Protein AF-A0A8T3V5G6-F1 (afdb_monomer_lite)

pLDDT: mean 84.23, std 8.61, range [55.69, 91.19]

Secondary structure (DSSP, 8-state):
-EE-TTT--EE-TT-SS-TTT------------EEEETTEEEEHHHHHHHHHHTT--HHHHHTT-S-HHHHHHHHHHT-

Foldseek 3Di:
DDQDPPPRHDDDDPDQADPPQLDRDDPPDLDQDWDADPNDTDGQVLLQVLQSRVNHGVVCVVVVVADPVRSVVSVVVVD

Organism: NCBI:txid190975

Structure (mmCIF, N/CA/C/O backbone):
data_AF-A0A8T3V5G6-F1
#
_entry.id   AF-A0A8T3V5G6-F1
#
loop_
_atom_site.group_PDB
_atom_site.id
_atom_site.type_symbol
_atom_site.label_atom_id
_atom_site.label_alt_id
_atom_site.label_comp_id
_atom_site.label_asym_id
_atom_site.label_entity_id
_atom_site.label_seq_id
_atom_site.pdbx_PDB_ins_code
_atom_site.Cartn_x
_atom_site.Cartn_y
_atom_site.Cartn_z
_atom_site.occupancy
_atom_site.B_iso_or_equiv
_atom_site.auth_seq_id
_atom_site.auth_comp_id
_atom_site.auth_asym_id
_atom_site.auth_atom_id
_atom_site.pdbx_PDB_model_num
ATOM 1 N N . MET A 1 1 ? -7.025 -0.455 17.540 1.00 66.00 1 MET A N 1
ATOM 2 C CA . MET A 1 1 ? -8.230 -0.145 16.761 1.00 66.00 1 MET A CA 1
ATOM 3 C C . MET A 1 1 ? -8.266 1.345 16.551 1.00 66.00 1 MET A C 1
ATOM 5 O O . MET A 1 1 ? -8.102 2.096 17.510 1.00 66.00 1 MET A O 1
ATOM 9 N N . GLY A 1 2 ? -8.433 1.766 15.307 1.00 84.44 2 GLY A N 1
ATOM 10 C CA . GLY A 1 2 ? -8.415 3.169 14.912 1.00 84.44 2 GLY A CA 1
ATOM 11 C C . GLY A 1 2 ? -9.446 3.443 13.829 1.00 84.44 2 GLY A C 1
ATOM 12 O O . GLY A 1 2 ? -10.024 2.524 13.260 1.00 84.44 2 GLY A O 1
ATOM 13 N N . ILE A 1 3 ? -9.697 4.719 13.562 1.00 87.94 3 ILE A N 1
ATOM 14 C CA . ILE A 1 3 ? -10.452 5.138 12.381 1.00 87.94 3 ILE A CA 1
ATOM 15 C C . ILE A 1 3 ? -9.427 5.486 11.305 1.00 87.94 3 ILE A C 1
ATOM 17 O O . ILE A 1 3 ? -8.495 6.242 11.584 1.00 87.94 3 ILE A O 1
ATOM 21 N N . CYS A 1 4 ? -9.592 4.945 10.099 1.00 87.50 4 CYS A N 1
ATOM 22 C CA . CYS A 1 4 ? -8.735 5.272 8.968 1.00 87.50 4 CYS A CA 1
ATOM 23 C C . CYS A 1 4 ? -8.801 6.783 8.680 1.00 87.50 4 CYS A C 1
ATOM 25 O O . CYS A 1 4 ? -9.900 7.304 8.462 1.00 87.50 4 CYS A O 1
ATOM 27 N N . PRO A 1 5 ? -7.665 7.500 8.630 1.00 85.38 5 PRO A N 1
ATOM 28 C CA . PRO A 1 5 ? -7.663 8.939 8.374 1.00 85.38 5 PRO A CA 1
ATOM 29 C C . PRO A 1 5 ? -8.035 9.298 6.926 1.00 85.38 5 PRO A C 1
ATOM 31 O O . PRO A 1 5 ? -8.459 10.425 6.683 1.00 85.38 5 PRO A O 1
ATOM 34 N N . ARG A 1 6 ? -7.926 8.354 5.976 1.00 86.38 6 ARG A N 1
ATOM 35 C CA . ARG A 1 6 ? -8.255 8.566 4.555 1.00 86.38 6 ARG A CA 1
ATOM 36 C C . ARG A 1 6 ? -9.753 8.446 4.270 1.00 86.38 6 ARG A C 1
ATOM 38 O O . ARG A 1 6 ? -10.315 9.314 3.611 1.00 86.38 6 ARG A O 1
ATOM 45 N N . CYS A 1 7 ? -10.407 7.384 4.748 1.00 89.62 7 CYS A N 1
ATOM 46 C CA . CYS A 1 7 ? -11.814 7.097 4.417 1.00 89.62 7 CYS A CA 1
ATOM 47 C C . CYS A 1 7 ? -12.784 7.174 5.605 1.00 89.62 7 CYS A C 1
ATOM 49 O O . CYS A 1 7 ? -13.995 7.214 5.399 1.00 89.62 7 CYS A O 1
ATOM 51 N N . GLY A 1 8 ? -12.289 7.207 6.846 1.00 88.00 8 GLY A N 1
ATOM 52 C CA . GLY A 1 8 ? -13.130 7.227 8.044 1.00 88.00 8 GLY A CA 1
ATOM 53 C C . GLY A 1 8 ? -13.702 5.865 8.455 1.00 88.00 8 GLY A C 1
ATOM 54 O O . GLY A 1 8 ? -14.473 5.809 9.416 1.00 88.00 8 GLY A O 1
ATOM 55 N N . SER A 1 9 ? -13.335 4.777 7.773 1.00 90.88 9 SER A N 1
ATOM 56 C CA . SER A 1 9 ? -13.748 3.424 8.152 1.00 90.88 9 SER A CA 1
ATOM 57 C C . SER A 1 9 ? -13.017 2.925 9.395 1.00 90.88 9 SER A C 1
ATOM 59 O O . SER A 1 9 ? -11.944 3.411 9.761 1.00 90.88 9 SER A O 1
ATOM 61 N N . TRP A 1 10 ? -13.623 1.953 10.071 1.00 91.19 10 TRP A N 1
ATOM 6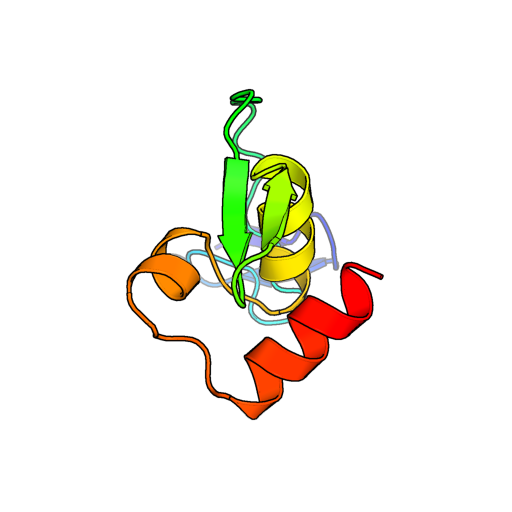2 C CA . TRP A 1 10 ? -13.054 1.359 11.273 1.00 91.19 10 TRP A CA 1
ATOM 63 C C . TRP A 1 10 ? -11.981 0.330 10.910 1.00 91.19 10 TRP A C 1
ATOM 65 O O . TRP A 1 10 ? -12.198 -0.492 10.025 1.00 91.19 10 TRP A O 1
ATOM 75 N N . VAL A 1 11 ? -10.832 0.396 11.583 1.00 89.38 11 VAL A N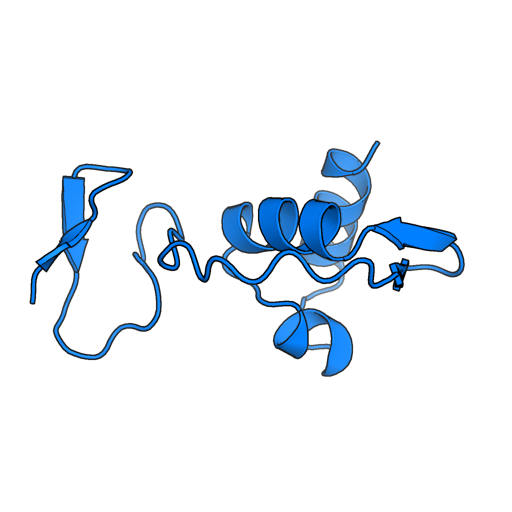 1
ATOM 76 C CA . VAL A 1 11 ? -9.682 -0.486 11.364 1.00 89.38 11 VAL A CA 1
ATOM 77 C C . VAL A 1 11 ? -9.390 -1.251 12.652 1.00 89.38 11 VAL A C 1
ATOM 79 O O . VAL A 1 11 ? -9.178 -0.657 13.723 1.00 89.38 11 VAL A O 1
ATOM 82 N N . ASP A 1 12 ? -9.400 -2.577 12.539 1.00 86.25 12 ASP A N 1
ATOM 83 C CA . ASP A 1 12 ? -9.095 -3.508 13.619 1.00 86.25 12 ASP A CA 1
ATOM 84 C C . ASP A 1 12 ? -7.641 -3.375 14.109 1.00 86.25 12 ASP A C 1
ATOM 86 O O . ASP A 1 12 ? -6.761 -2.803 13.469 1.00 86.25 12 ASP A O 1
ATOM 90 N N . GLU A 1 13 ? -7.384 -3.848 15.327 1.00 77.38 13 GLU A N 1
ATOM 91 C CA . GLU A 1 13 ? -6.063 -3.774 15.950 1.00 77.38 13 GLU A CA 1
ATOM 92 C C . GLU A 1 13 ? -5.197 -4.917 15.406 1.00 77.38 13 GLU A C 1
ATOM 94 O O . GLU A 1 13 ? -5.383 -6.064 15.801 1.00 77.38 13 GLU A O 1
ATOM 99 N N . GLY A 1 14 ? -4.279 -4.601 14.489 1.00 73.81 14 GLY A N 1
ATOM 100 C CA . GLY A 1 14 ? -3.385 -5.578 13.853 1.00 73.81 14 GLY A CA 1
ATOM 101 C C . GLY A 1 14 ? -3.446 -5.606 12.325 1.00 73.81 14 GLY A C 1
ATOM 102 O O . GLY A 1 14 ? -2.604 -6.263 11.721 1.00 73.81 14 GLY A O 1
ATOM 103 N N . GLU A 1 15 ? -4.384 -4.883 11.710 1.00 78.56 15 GLU A N 1
ATOM 104 C CA . GLU A 1 15 ? -4.441 -4.749 10.252 1.00 78.56 15 GLU A CA 1
ATOM 105 C C . GLU A 1 15 ? -3.348 -3.778 9.760 1.00 78.56 15 GLU A C 1
ATOM 107 O O . GLU A 1 15 ? -3.262 -2.661 10.284 1.00 78.56 15 GLU A O 1
ATOM 112 N N . PRO A 1 16 ? -2.510 -4.176 8.780 1.00 77.44 16 PRO A N 1
ATOM 113 C CA . PRO A 1 16 ? -1.444 -3.323 8.248 1.00 77.44 16 PRO A CA 1
ATOM 114 C C . PRO A 1 16 ? -1.973 -2.183 7.365 1.00 77.44 16 PRO A C 1
ATOM 116 O O . PRO A 1 16 ? -1.303 -1.166 7.212 1.00 77.44 16 PRO A O 1
ATOM 119 N N . TYR A 1 17 ? -3.188 -2.320 6.832 1.00 84.25 17 TYR A N 1
ATOM 120 C CA . TYR A 1 17 ? -3.843 -1.337 5.974 1.00 84.25 17 TYR A CA 1
ATOM 121 C C . TYR A 1 17 ? -5.324 -1.189 6.321 1.00 84.25 17 TYR A C 1
ATOM 123 O O . TYR A 1 17 ? -5.922 -2.015 7.013 1.00 84.25 17 TYR A O 1
ATOM 131 N N . CYS A 1 18 ? -5.951 -0.122 5.828 1.00 88.12 18 CYS A N 1
ATOM 132 C CA . CYS A 1 18 ? -7.401 0.001 5.909 1.00 88.12 18 CYS A CA 1
ATOM 133 C C . CYS A 1 18 ? -8.084 -0.953 4.910 1.00 88.12 18 CYS A C 1
ATOM 135 O O . CYS A 1 18 ? -7.916 -0.753 3.713 1.00 88.12 18 CYS A O 1
ATOM 137 N N . PRO A 1 19 ? -8.935 -1.904 5.333 1.00 85.00 19 PRO A N 1
ATOM 138 C CA . PRO A 1 19 ? -9.575 -2.857 4.413 1.00 85.00 19 PRO A CA 1
ATOM 139 C C . PRO A 1 19 ? -10.581 -2.218 3.438 1.00 85.00 19 PRO A C 1
ATOM 141 O O . PRO A 1 19 ? -11.053 -2.875 2.519 1.00 85.00 19 PRO A O 1
ATOM 144 N N . GLU A 1 20 ? -10.937 -0.948 3.644 1.00 87.75 20 GLU A N 1
ATOM 145 C CA . GLU A 1 20 ? -11.955 -0.245 2.851 1.00 87.75 20 GLU A CA 1
ATOM 146 C C . GLU A 1 20 ? -11.362 0.691 1.792 1.00 87.75 20 GLU A C 1
ATOM 148 O O . GLU A 1 20 ? -12.024 1.005 0.808 1.00 87.75 20 GLU A O 1
ATOM 153 N N . CYS A 1 21 ? -10.147 1.199 2.006 1.00 86.56 21 CYS A N 1
ATOM 154 C CA . CYS A 1 21 ? -9.504 2.145 1.082 1.00 86.56 21 CYS A CA 1
ATOM 155 C C . CYS A 1 21 ? -8.001 1.929 0.916 1.00 86.56 21 CYS A C 1
ATOM 157 O O . CYS A 1 21 ? -7.328 2.765 0.317 1.00 86.56 21 CYS A O 1
ATOM 159 N N . CYS A 1 22 ? -7.483 0.878 1.543 1.00 87.12 22 CYS A N 1
ATOM 160 C CA . CYS A 1 22 ? -6.112 0.402 1.438 1.00 87.12 22 CYS A CA 1
ATOM 161 C C . CYS A 1 22 ? -5.028 1.401 1.828 1.00 87.12 22 CYS A C 1
ATOM 163 O O . CYS A 1 22 ? -3.854 1.188 1.573 1.00 87.12 22 CYS A O 1
ATOM 165 N N . TYR A 1 23 ? -5.419 2.447 2.562 1.00 84.12 23 TYR A N 1
ATOM 166 C CA . TYR A 1 23 ? -4.483 3.359 3.199 1.00 84.12 23 TYR A CA 1
ATOM 167 C C . TYR A 1 23 ? -3.570 2.597 4.161 1.00 84.12 23 TYR A C 1
ATOM 169 O O . TYR A 1 23 ? -4.022 2.139 5.220 1.00 84.12 23 TYR A O 1
ATOM 177 N N . MET A 1 24 ? -2.309 2.494 3.766 1.00 79.38 24 MET A N 1
ATOM 178 C CA . MET A 1 24 ? -1.154 2.243 4.614 1.00 79.38 24 MET A CA 1
ATOM 179 C C . MET A 1 24 ? -0.647 3.631 5.024 1.00 79.38 24 MET A C 1
ATOM 181 O O . MET A 1 24 ? -0.844 4.598 4.299 1.00 79.38 24 MET A O 1
ATOM 185 N N . GLY A 1 25 ? -0.184 3.817 6.257 1.00 73.62 25 GLY A N 1
ATOM 186 C CA . GLY A 1 25 ? 0.240 5.155 6.694 1.00 73.62 25 GLY A CA 1
ATOM 187 C C . GLY A 1 25 ? 1.358 5.717 5.806 1.00 73.62 25 GLY A C 1
ATOM 188 O O . GLY A 1 25 ? 2.072 4.949 5.180 1.00 73.62 25 GLY A O 1
ATOM 189 N N . GLU A 1 26 ? 1.525 7.040 5.784 1.00 65.75 26 GLU A N 1
ATOM 190 C CA . GLU A 1 26 ? 2.678 7.671 5.130 1.00 65.75 26 GLU A CA 1
ATOM 191 C C . GLU A 1 26 ? 3.969 7.243 5.855 1.00 65.75 26 GLU A C 1
ATOM 193 O O . GLU A 1 26 ? 4.209 7.676 6.988 1.00 65.75 26 GLU A O 1
ATOM 198 N N . ASP A 1 27 ? 4.772 6.381 5.226 1.00 59.94 27 ASP A N 1
ATOM 199 C CA . ASP A 1 27 ? 6.179 6.191 5.579 1.00 59.94 27 ASP A CA 1
ATOM 200 C C . ASP A 1 27 ? 6.977 7.232 4.770 1.00 59.94 27 ASP A C 1
ATOM 202 O O . ASP A 1 27 ? 7.040 7.195 3.545 1.00 59.94 27 ASP A O 1
ATOM 206 N N . ASP A 1 28 ? 7.454 8.272 5.458 1.00 55.69 28 ASP A N 1
ATOM 207 C CA . ASP A 1 28 ? 8.048 9.489 4.876 1.00 55.69 28 ASP A CA 1
ATOM 208 C C . ASP A 1 28 ? 9.522 9.255 4.486 1.00 55.69 28 ASP A C 1
ATOM 210 O O . ASP A 1 28 ? 10.417 9.990 4.904 1.00 55.69 28 ASP A O 1
ATOM 214 N N . GLU A 1 29 ? 9.804 8.195 3.729 1.00 57.84 29 GLU A N 1
ATOM 215 C CA . GLU A 1 29 ? 11.141 7.904 3.200 1.00 57.84 29 GLU A CA 1
ATOM 216 C C . GLU A 1 29 ? 11.102 7.949 1.663 1.00 57.84 29 GLU A C 1
ATOM 218 O O . GLU A 1 29 ? 11.039 6.937 0.976 1.00 57.84 29 GLU A O 1
ATOM 223 N N . GLU A 1 30 ? 11.128 9.170 1.105 1.00 56.84 30 GLU A N 1
ATOM 224 C CA . GLU A 1 30 ? 11.338 9.399 -0.333 1.00 56.84 30 GLU A CA 1
ATOM 225 C C . GLU A 1 30 ? 12.751 8.925 -0.740 1.00 56.84 30 GLU A C 1
ATOM 227 O O . GLU A 1 30 ? 13.712 9.703 -0.748 1.00 56.84 30 GLU A O 1
ATOM 232 N N . GLU A 1 31 ? 12.898 7.643 -1.074 1.00 62.56 31 GLU A N 1
ATOM 233 C CA . GLU A 1 31 ? 14.095 7.114 -1.730 1.00 62.56 31 GLU A CA 1
ATOM 234 C C . GLU A 1 31 ? 13.954 7.245 -3.259 1.00 62.56 31 GLU A C 1
ATOM 236 O O . GLU A 1 31 ? 12.953 6.846 -3.853 1.00 62.56 31 GLU A O 1
ATOM 241 N N . ASP A 1 32 ? 14.965 7.829 -3.918 1.00 66.94 32 ASP A N 1
ATOM 242 C CA . ASP A 1 32 ? 15.062 7.967 -5.386 1.00 66.94 32 ASP A CA 1
ATOM 243 C C . ASP A 1 32 ? 15.400 6.594 -6.010 1.00 66.94 32 ASP A C 1
ATOM 245 O O . ASP A 1 32 ? 16.457 6.385 -6.608 1.00 66.94 32 ASP A O 1
ATOM 249 N N . GLU A 1 33 ? 14.532 5.613 -5.771 1.00 86.25 33 GLU A N 1
ATOM 250 C CA . GLU A 1 33 ? 14.650 4.241 -6.247 1.00 86.25 33 GLU A CA 1
ATOM 251 C C . GLU A 1 33 ? 13.782 4.031 -7.496 1.00 86.25 33 GLU A C 1
ATOM 253 O O . GLU A 1 33 ? 12.752 4.680 -7.702 1.00 86.25 33 GLU A O 1
ATOM 258 N N . THR A 1 34 ? 14.221 3.130 -8.374 1.00 88.75 34 THR A N 1
ATOM 259 C CA . THR A 1 34 ? 13.485 2.737 -9.579 1.00 88.75 34 THR A CA 1
ATOM 260 C C . THR A 1 34 ? 13.174 1.254 -9.540 1.00 88.75 34 THR A C 1
ATOM 262 O O . THR A 1 34 ? 14.075 0.446 -9.312 1.00 88.75 34 THR A O 1
ATOM 265 N N . VAL A 1 35 ? 11.934 0.898 -9.859 1.00 88.62 35 VAL A N 1
ATOM 266 C CA . VAL A 1 35 ? 11.465 -0.484 -9.972 1.00 88.62 35 VAL A CA 1
ATOM 267 C C . VAL A 1 35 ? 11.175 -0.815 -11.431 1.00 88.62 35 VAL A C 1
ATOM 269 O O . VAL A 1 35 ? 10.620 -0.001 -12.171 1.00 88.62 35 VAL A O 1
ATOM 272 N N . THR A 1 36 ? 11.562 -2.015 -11.864 1.00 88.69 36 THR A N 1
ATOM 273 C CA . THR A 1 36 ? 11.303 -2.478 -13.229 1.00 88.69 36 THR A CA 1
ATOM 274 C C . THR A 1 36 ? 10.042 -3.343 -13.266 1.00 88.69 36 THR A C 1
ATOM 276 O O . THR A 1 36 ? 10.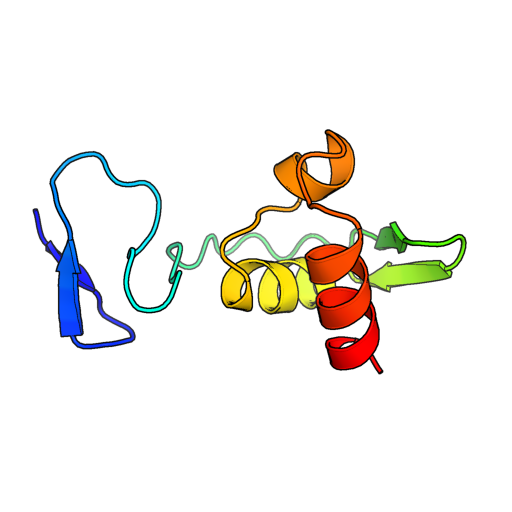030 -4.434 -12.703 1.00 88.69 36 THR A O 1
ATOM 279 N N . ILE A 1 37 ? 9.012 -2.894 -13.986 1.00 86.69 37 ILE A N 1
ATOM 280 C CA . ILE A 1 37 ? 7.745 -3.615 -14.202 1.00 86.69 37 ILE A CA 1
ATOM 281 C C . ILE A 1 37 ? 7.572 -3.836 -15.704 1.00 86.69 37 ILE A C 1
ATOM 283 O O . ILE A 1 37 ? 7.723 -2.898 -16.485 1.00 86.69 37 ILE A O 1
ATOM 287 N N . ASP A 1 38 ? 7.319 -5.077 -16.127 1.00 85.44 38 ASP A N 1
ATOM 288 C CA . ASP A 1 38 ? 7.181 -5.459 -17.548 1.00 85.44 38 ASP A CA 1
ATOM 289 C C . ASP A 1 38 ? 8.322 -4.924 -18.453 1.00 85.44 38 ASP A C 1
ATOM 291 O O . ASP A 1 38 ? 8.147 -4.523 -19.604 1.00 85.44 38 ASP A O 1
ATOM 295 N N . GLY A 1 39 ? 9.544 -4.869 -17.911 1.00 86.00 39 GLY A N 1
ATOM 296 C CA . GLY A 1 39 ? 10.726 -4.386 -18.633 1.00 86.00 39 GLY A CA 1
ATOM 297 C C . GLY A 1 39 ? 10.810 -2.866 -18.816 1.00 86.00 39 GLY A C 1
ATOM 298 O O . GLY A 1 39 ? 11.582 -2.406 -19.663 1.00 86.00 39 GLY A O 1
ATOM 299 N N . ARG A 1 40 ? 10.047 -2.085 -18.046 1.00 88.19 40 ARG A N 1
ATOM 300 C CA . ARG A 1 40 ? 10.144 -0.621 -17.975 1.00 88.19 40 ARG A CA 1
ATOM 301 C C . ARG A 1 40 ? 10.486 -0.165 -16.569 1.00 88.19 40 ARG A C 1
ATOM 303 O O . ARG A 1 40 ? 9.988 -0.731 -15.605 1.00 88.19 40 ARG A O 1
ATOM 310 N N . ASP A 1 41 ? 11.298 0.879 -16.481 1.00 90.62 41 ASP A N 1
ATOM 311 C CA . ASP A 1 41 ? 11.699 1.482 -15.215 1.00 90.62 41 ASP A CA 1
ATOM 312 C C . ASP A 1 41 ? 10.697 2.567 -14.806 1.00 90.62 41 ASP A C 1
ATOM 314 O O . ASP A 1 41 ? 10.462 3.521 -15.553 1.00 90.62 41 ASP A O 1
ATOM 318 N N . TYR A 1 42 ? 10.127 2.411 -13.616 1.00 89.19 42 TYR A N 1
ATOM 319 C CA . TYR A 1 42 ? 9.217 3.353 -12.976 1.00 89.19 42 TYR A CA 1
ATOM 320 C C . TYR A 1 42 ? 9.851 3.886 -11.692 1.00 89.19 42 TYR A C 1
ATOM 322 O O . TYR A 1 42 ? 10.674 3.212 -11.071 1.00 89.19 42 TYR A O 1
ATOM 330 N N . ASN A 1 43 ? 9.480 5.098 -11.285 1.00 89.25 43 ASN A N 1
ATOM 331 C CA . ASN A 1 43 ? 9.885 5.616 -9.985 1.00 89.25 43 ASN A CA 1
ATOM 332 C C . ASN A 1 43 ? 9.188 4.810 -8.876 1.00 89.25 43 ASN A C 1
ATOM 334 O O . ASN A 1 43 ? 7.969 4.652 -8.912 1.00 89.25 43 ASN A O 1
ATOM 338 N N . ALA A 1 44 ? 9.951 4.295 -7.911 1.00 88.75 44 ALA A N 1
ATOM 339 C CA . ALA A 1 44 ? 9.429 3.436 -6.851 1.00 88.75 44 ALA A CA 1
ATOM 340 C C . ALA A 1 44 ? 8.353 4.139 -6.013 1.00 88.75 44 ALA A C 1
ATOM 342 O O . ALA A 1 44 ? 7.337 3.520 -5.720 1.00 88.75 44 ALA A O 1
ATOM 343 N N . ALA A 1 45 ? 8.505 5.437 -5.730 1.00 86.12 45 ALA A N 1
ATOM 344 C CA . ALA A 1 45 ? 7.500 6.202 -4.995 1.00 86.12 45 ALA A CA 1
ATOM 345 C C . ALA A 1 45 ? 6.206 6.405 -5.804 1.00 86.12 45 ALA A C 1
ATOM 347 O O . ALA A 1 45 ? 5.117 6.415 -5.238 1.00 86.12 45 ALA A O 1
ATOM 348 N N . GLU A 1 46 ? 6.279 6.548 -7.132 1.00 87.81 46 GLU A N 1
ATOM 349 C CA . GLU A 1 46 ? 5.073 6.562 -7.976 1.00 87.81 46 GLU A CA 1
ATOM 350 C C . GLU A 1 46 ? 4.378 5.198 -7.974 1.00 87.81 46 GLU A C 1
ATOM 352 O O . GLU A 1 46 ? 3.163 5.129 -7.785 1.00 87.81 46 GLU A O 1
ATOM 357 N N . VAL A 1 47 ? 5.146 4.118 -8.135 1.00 89.81 47 VAL A N 1
ATOM 358 C CA . VAL A 1 47 ? 4.611 2.753 -8.115 1.00 89.81 47 VAL A CA 1
ATOM 359 C C . VAL A 1 47 ? 3.979 2.430 -6.773 1.00 89.81 47 VAL A C 1
ATOM 361 O O . VAL A 1 47 ? 2.862 1.930 -6.755 1.00 89.81 47 VAL A O 1
ATOM 364 N N . GLU A 1 48 ? 4.639 2.740 -5.661 1.00 88.00 48 GLU A N 1
ATOM 365 C CA . GLU A 1 48 ? 4.115 2.502 -4.318 1.00 88.00 48 GLU A CA 1
ATOM 366 C C . GLU A 1 48 ? 2.750 3.164 -4.127 1.00 88.00 48 GLU A C 1
ATOM 368 O O . GLU A 1 48 ? 1.794 2.500 -3.738 1.00 88.00 48 GLU A O 1
ATOM 373 N N . ARG A 1 49 ? 2.605 4.429 -4.534 1.00 85.31 49 ARG A N 1
ATOM 374 C CA . ARG A 1 49 ? 1.329 5.157 -4.436 1.00 85.31 49 ARG A CA 1
ATOM 375 C C . ARG A 1 49 ? 0.208 4.519 -5.242 1.00 85.31 49 ARG A C 1
ATOM 377 O O . ARG A 1 49 ? -0.952 4.558 -4.823 1.00 85.31 49 ARG A O 1
ATOM 384 N N . VAL A 1 50 ? 0.534 3.975 -6.413 1.00 89.81 50 VAL A N 1
ATOM 385 C CA . VAL A 1 50 ? -0.432 3.222 -7.217 1.00 89.81 50 VAL A CA 1
ATOM 386 C C . VAL A 1 50 ? -0.745 1.897 -6.529 1.00 89.81 50 VAL A C 1
ATOM 388 O O . VAL A 1 50 ? -1.916 1.595 -6.324 1.00 89.81 50 VAL A O 1
ATOM 391 N N . LEU A 1 51 ? 0.263 1.141 -6.093 1.00 89.19 51 LEU A N 1
ATOM 392 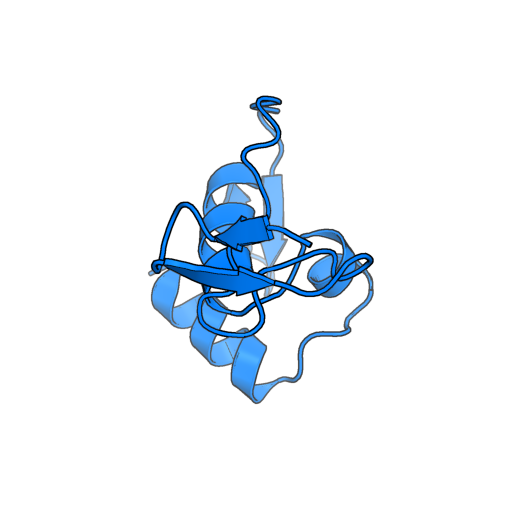C CA . LEU A 1 51 ? 0.093 -0.132 -5.387 1.00 89.19 51 LEU A CA 1
ATOM 393 C C . LEU A 1 51 ? -0.780 0.012 -4.133 1.00 89.19 51 LEU A C 1
ATOM 395 O O . LEU A 1 51 ? -1.673 -0.807 -3.921 1.00 89.19 51 LEU A O 1
ATOM 399 N N . GLU A 1 52 ? -0.623 1.088 -3.360 1.00 85.81 52 GLU A N 1
ATOM 400 C CA . GLU A 1 52 ? -1.468 1.402 -2.203 1.00 85.81 52 GLU A CA 1
ATOM 401 C C . GLU A 1 52 ? -2.955 1.520 -2.567 1.00 85.81 52 GLU A C 1
ATOM 403 O O . GLU A 1 52 ? -3.831 1.167 -1.775 1.00 85.81 52 GLU A O 1
ATOM 408 N N . ASN A 1 53 ? -3.273 2.010 -3.769 1.00 86.31 53 ASN A N 1
ATOM 409 C CA . ASN A 1 53 ? -4.650 2.078 -4.258 1.00 86.31 53 ASN A CA 1
ATOM 410 C C . ASN A 1 53 ? -5.246 0.683 -4.504 1.00 86.31 53 ASN A C 1
ATOM 412 O O . ASN A 1 53 ? -6.455 0.498 -4.362 1.00 86.31 53 ASN A O 1
ATOM 416 N N . TYR A 1 54 ? -4.388 -0.286 -4.820 1.00 87.25 54 TYR A N 1
ATOM 417 C CA . TYR A 1 54 ? -4.726 -1.691 -5.035 1.00 87.25 54 TYR A CA 1
ATOM 418 C C . TYR A 1 54 ? -4.435 -2.578 -3.816 1.00 87.25 54 TYR A C 1
ATOM 420 O O . TYR A 1 54 ? -4.571 -3.793 -3.904 1.00 87.25 54 TYR A O 1
ATOM 428 N N . CYS A 1 55 ? -4.104 -1.997 -2.655 1.00 88.56 55 CYS A N 1
ATOM 429 C CA . CYS A 1 55 ? -3.827 -2.743 -1.420 1.00 88.56 55 CYS A CA 1
ATOM 430 C C . CYS A 1 55 ? -2.570 -3.624 -1.479 1.00 88.56 55 CYS A C 1
ATOM 432 O O . CYS A 1 55 ? -2.485 -4.620 -0.757 1.00 88.56 55 CYS A O 1
ATOM 434 N N . TYR A 1 56 ? -1.598 -3.242 -2.304 1.00 89.25 56 TYR A N 1
ATOM 435 C CA . TYR A 1 56 ? -0.319 -3.925 -2.451 1.00 89.25 56 TYR A CA 1
ATOM 436 C C . TYR A 1 56 ? 0.838 -3.048 -1.987 1.00 89.25 56 TYR A C 1
ATOM 438 O O . TYR A 1 56 ? 0.735 -1.824 -1.916 1.00 89.25 56 TYR A O 1
ATOM 446 N N . THR A 1 57 ? 1.957 -3.697 -1.692 1.00 89.19 57 THR A N 1
ATOM 447 C CA . THR A 1 57 ? 3.234 -3.055 -1.375 1.00 89.19 57 THR A CA 1
ATOM 448 C C . THR A 1 57 ? 4.270 -3.347 -2.456 1.00 89.19 57 THR A C 1
ATOM 450 O O . THR A 1 57 ? 4.102 -4.272 -3.257 1.00 89.19 57 THR A O 1
ATOM 453 N N . LEU A 1 58 ? 5.381 -2.603 -2.462 1.00 87.88 58 LEU A N 1
ATOM 454 C CA . LEU A 1 58 ? 6.530 -2.931 -3.314 1.00 87.88 58 LEU A CA 1
ATOM 455 C C . LEU A 1 58 ? 7.048 -4.355 -3.049 1.00 87.88 58 LEU A C 1
ATOM 457 O O . LEU A 1 58 ? 7.467 -5.036 -3.983 1.00 87.88 58 LEU A O 1
ATOM 461 N N . GLU A 1 59 ? 6.946 -4.847 -1.809 1.00 87.31 59 GLU A N 1
ATOM 462 C CA . GLU A 1 59 ? 7.265 -6.240 -1.489 1.00 87.31 59 GLU A CA 1
ATOM 463 C C . GLU A 1 59 ? 6.318 -7.214 -2.207 1.00 87.31 59 GLU A C 1
ATOM 465 O O . GLU A 1 59 ? 6.766 -8.231 -2.728 1.00 87.31 59 GLU A O 1
ATOM 470 N N . ASP A 1 60 ? 5.014 -6.933 -2.280 1.00 89.44 60 ASP A N 1
ATOM 471 C CA . ASP A 1 60 ? 4.077 -7.807 -2.998 1.00 89.44 60 ASP A CA 1
ATOM 472 C C . ASP A 1 60 ? 4.380 -7.869 -4.497 1.00 89.44 60 ASP A C 1
ATOM 474 O O . ASP A 1 60 ? 4.273 -8.941 -5.096 1.00 89.44 60 ASP A O 1
ATOM 478 N N . LEU A 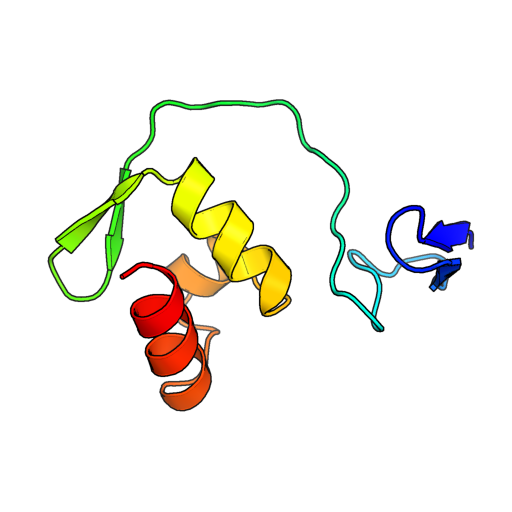1 61 ? 4.815 -6.750 -5.080 1.00 86.81 61 LEU A N 1
ATOM 479 C CA . LEU A 1 61 ? 5.287 -6.691 -6.459 1.00 86.81 61 LEU A CA 1
ATOM 480 C C . LEU A 1 61 ? 6.584 -7.500 -6.647 1.00 86.81 61 LEU A C 1
ATOM 482 O O . LEU A 1 61 ? 6.678 -8.293 -7.580 1.00 86.81 61 LEU A O 1
ATOM 486 N N . GLU A 1 62 ? 7.568 -7.352 -5.753 1.00 86.75 62 GLU A N 1
ATOM 487 C CA . GLU A 1 62 ? 8.835 -8.102 -5.804 1.00 86.75 62 GLU A CA 1
ATOM 488 C C . GLU A 1 62 ? 8.619 -9.617 -5.648 1.00 86.75 62 GLU A C 1
ATOM 490 O O . GLU A 1 62 ? 9.247 -10.424 -6.340 1.00 86.75 62 GLU A O 1
ATOM 495 N N . TYR A 1 63 ? 7.726 -10.015 -4.740 1.00 86.62 63 TYR A N 1
ATOM 496 C CA . TYR A 1 63 ? 7.424 -11.415 -4.445 1.00 86.62 63 TYR A CA 1
ATOM 497 C C . TYR A 1 63 ? 6.379 -12.039 -5.381 1.00 86.62 63 TYR A C 1
ATOM 499 O O . TYR A 1 63 ? 5.971 -13.173 -5.110 1.00 86.62 63 TYR A O 1
ATOM 507 N N . ASP A 1 64 ? 5.966 -11.348 -6.452 1.00 85.75 64 ASP A N 1
ATOM 508 C CA . ASP A 1 64 ? 4.989 -11.842 -7.437 1.00 85.75 64 ASP A CA 1
ATOM 509 C C . ASP A 1 64 ? 3.678 -12.297 -6.758 1.00 85.75 64 ASP A C 1
ATOM 511 O O . ASP A 1 64 ? 3.138 -13.374 -7.003 1.00 85.75 64 ASP A O 1
ATOM 515 N N . ARG A 1 65 ? 3.206 -11.506 -5.785 1.00 87.88 65 ARG A N 1
ATOM 516 C CA . ARG A 1 65 ? 1.972 -11.772 -5.019 1.00 87.88 65 ARG A CA 1
ATOM 517 C C . ARG A 1 65 ? 0.742 -11.081 -5.597 1.00 87.88 65 ARG A C 1
ATOM 519 O O . ARG A 1 65 ? -0.360 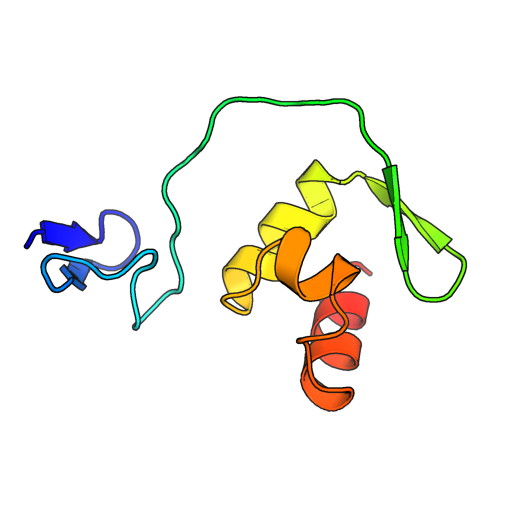-11.277 -5.083 1.00 87.88 65 ARG A O 1
ATOM 526 N N . ILE A 1 66 ? 0.945 -10.274 -6.627 1.00 89.06 66 ILE A N 1
ATOM 527 C CA . ILE A 1 66 ? -0.090 -9.560 -7.363 1.00 89.06 66 ILE A CA 1
ATOM 528 C C . ILE A 1 66 ? -0.570 -10.491 -8.479 1.00 89.06 66 ILE A C 1
ATOM 530 O O . ILE A 1 66 ? 0.253 -11.044 -9.204 1.00 89.06 66 ILE A O 1
ATOM 534 N N . ASP A 1 67 ? -1.881 -10.711 -8.587 1.00 90.44 67 ASP A N 1
ATOM 535 C CA . ASP A 1 67 ? -2.437 -11.510 -9.686 1.00 90.44 67 ASP A CA 1
ATOM 536 C C . ASP A 1 67 ? -2.260 -10.773 -11.023 1.00 90.44 67 ASP A C 1
ATOM 538 O O . ASP A 1 67 ? -2.205 -9.542 -11.048 1.00 90.44 67 ASP A O 1
ATOM 542 N N . ASP A 1 68 ? -2.191 -11.511 -12.135 1.00 89.75 68 ASP A N 1
ATOM 543 C CA . ASP A 1 68 ? -2.048 -10.931 -13.475 1.00 89.75 68 ASP A CA 1
ATOM 544 C C . ASP A 1 68 ? -3.118 -9.850 -13.754 1.00 89.75 68 ASP A C 1
ATOM 546 O O . ASP A 1 68 ? -2.786 -8.802 -14.304 1.00 89.75 68 ASP A O 1
ATOM 550 N N . GLU A 1 69 ? -4.378 -10.052 -13.332 1.00 90.94 69 GLU A N 1
ATOM 551 C CA . GLU A 1 69 ? -5.455 -9.064 -13.542 1.00 90.94 69 GLU A CA 1
ATOM 552 C C . GLU A 1 69 ? -5.190 -7.753 -12.784 1.00 90.94 69 GLU A C 1
ATOM 554 O O . GLU A 1 69 ? -5.346 -6.661 -13.334 1.00 90.94 69 GLU A O 1
ATOM 559 N N . ASP A 1 70 ? -4.770 -7.844 -11.522 1.00 90.62 70 ASP A N 1
ATOM 560 C CA . ASP A 1 70 ? -4.464 -6.672 -10.702 1.00 90.62 70 ASP A CA 1
ATOM 561 C C . ASP A 1 70 ? -3.213 -5.952 -11.216 1.00 90.62 70 ASP A C 1
ATOM 563 O O . ASP A 1 70 ? -3.192 -4.722 -11.295 1.00 90.62 70 ASP A O 1
ATOM 567 N N . LEU A 1 71 ? -2.199 -6.707 -11.648 1.00 89.19 71 LEU A N 1
ATOM 568 C CA . LEU A 1 71 ? -0.976 -6.157 -12.222 1.00 89.19 71 LEU A CA 1
ATOM 569 C C . LEU A 1 71 ? -1.260 -5.376 -13.513 1.00 89.19 71 LEU A C 1
ATOM 571 O O . LEU A 1 71 ? -0.715 -4.287 -13.697 1.00 89.19 71 LEU A O 1
ATOM 575 N N . GLU A 1 72 ? -2.140 -5.881 -14.383 1.00 90.38 72 GLU A N 1
ATOM 576 C CA . GLU A 1 72 ? -2.577 -5.158 -15.583 1.00 90.38 72 GLU A CA 1
ATOM 577 C C . GLU A 1 72 ? -3.260 -3.823 -15.231 1.00 90.38 72 GLU A C 1
ATOM 579 O O . GLU A 1 72 ? -2.970 -2.807 -15.866 1.00 90.38 72 GLU A O 1
ATOM 584 N N . ASN A 1 73 ? -4.108 -3.792 -14.195 1.00 90.12 73 ASN A N 1
ATOM 585 C CA . ASN A 1 73 ? -4.767 -2.561 -13.739 1.00 90.12 73 ASN A CA 1
ATOM 586 C C . ASN A 1 73 ? -3.780 -1.555 -13.115 1.00 90.12 73 ASN A C 1
ATOM 588 O O . ASN A 1 73 ? -3.897 -0.350 -13.340 1.00 90.12 73 ASN A O 1
ATOM 592 N N . ILE A 1 74 ? -2.785 -2.032 -12.361 1.00 89.62 74 ILE A N 1
ATOM 593 C CA . ILE A 1 74 ? -1.713 -1.193 -11.800 1.00 89.62 74 ILE A CA 1
ATOM 594 C C . ILE A 1 74 ? -0.892 -0.552 -12.924 1.00 89.62 74 ILE A C 1
ATOM 596 O O . ILE A 1 74 ? -0.605 0.643 -12.885 1.00 89.62 74 ILE A O 1
ATOM 600 N N . ILE A 1 75 ? -0.525 -1.332 -13.944 1.00 89.00 75 ILE A N 1
ATOM 601 C CA . ILE A 1 75 ? 0.242 -0.831 -15.091 1.00 89.00 75 ILE A CA 1
ATOM 602 C C . ILE A 1 75 ? -0.566 0.194 -15.902 1.00 89.00 75 ILE A C 1
ATOM 604 O O . ILE A 1 75 ? 0.029 1.150 -16.405 1.00 89.00 75 ILE A O 1
ATOM 608 N N . ASP A 1 76 ? -1.887 0.017 -16.027 1.00 89.31 76 ASP A N 1
ATOM 609 C CA . ASP A 1 76 ? -2.788 0.977 -16.685 1.00 89.31 76 ASP A CA 1
ATOM 610 C C . ASP A 1 76 ? -2.855 2.316 -15.931 1.00 89.31 76 ASP A C 1
ATOM 612 O O . ASP A 1 76 ? -2.773 3.364 -16.561 1.00 89.31 76 ASP A O 1
ATOM 616 N N . ASP A 1 77 ? -2.914 2.297 -14.594 1.00 88.19 77 ASP A N 1
ATOM 617 C CA . ASP A 1 77 ? -2.959 3.519 -13.767 1.00 88.19 77 ASP A CA 1
ATOM 618 C C . ASP A 1 77 ? -1.612 4.275 -13.734 1.00 88.19 77 ASP A C 1
ATOM 620 O O . ASP A 1 77 ? -1.565 5.482 -13.496 1.00 88.19 77 ASP A O 1
ATOM 624 N N . LEU A 1 78 ? -0.506 3.587 -14.046 1.00 84.81 78 LEU A N 1
ATOM 625 C CA . LEU A 1 78 ? 0.822 4.185 -14.232 1.00 84.81 78 LEU A CA 1
ATOM 626 C C . LEU A 1 78 ? 0.997 4.906 -15.594 1.00 84.81 78 LEU A C 1
ATOM 628 O O . LEU A 1 78 ? 2.094 5.410 -15.862 1.00 84.81 78 LEU A O 1
ATOM 632 N N . TRP A 1 79 ? -0.024 4.940 -16.466 1.00 74.12 79 TRP A N 1
ATOM 633 C CA . TRP A 1 79 ? 0.018 5.489 -17.839 1.00 74.12 79 TRP A CA 1
ATOM 634 C C . TRP A 1 79 ? -0.929 6.672 -18.091 1.00 74.12 79 TRP A C 1
ATOM 636 O O . TRP A 1 79 ? -0.501 7.597 -18.830 1.00 74.12 79 TRP A O 1
#

Radius of gyration: 13.34 Å; chains: 1; bounding box: 29×21×35 Å

Sequence (79 aa):
MGICPRCGSWVDEGEPYCPECCYMGEDDEEEDETVTIDGRDYNAAEVERVLENYCYTLEDLEYDRIDDEDLENIIDDLW